Protein AF-A0A7S0RF93-F1 (afdb_monomer)

InterPro domains:
  IPR013083 Zinc finger, RING/FYVE/PHD-type [G3DSA:3.30.40.10] (49-118)

Structure (mmCIF, N/CA/C/O backbone):
data_AF-A0A7S0RF93-F1
#
_entry.id   AF-A0A7S0RF93-F1
#
loop_
_atom_site.group_PDB
_atom_site.id
_atom_site.type_symbol
_atom_site.label_atom_id
_atom_site.label_alt_id
_atom_site.label_comp_id
_atom_site.label_asym_id
_atom_site.label_entity_id
_atom_site.label_seq_id
_atom_site.pdbx_PDB_ins_code
_atom_site.Cartn_x
_atom_site.Cartn_y
_atom_site.Cartn_z
_atom_site.occupancy
_atom_site.B_iso_or_equiv
_atom_site.auth_seq_id
_atom_site.auth_comp_id
_atom_site.auth_asym_id
_atom_site.auth_atom_id
_atom_site.pdbx_PDB_model_num
ATOM 1 N N . MET A 1 1 ? -29.707 -15.924 42.011 1.00 52.94 1 MET A N 1
ATOM 2 C CA . MET A 1 1 ? -28.725 -16.992 42.286 1.0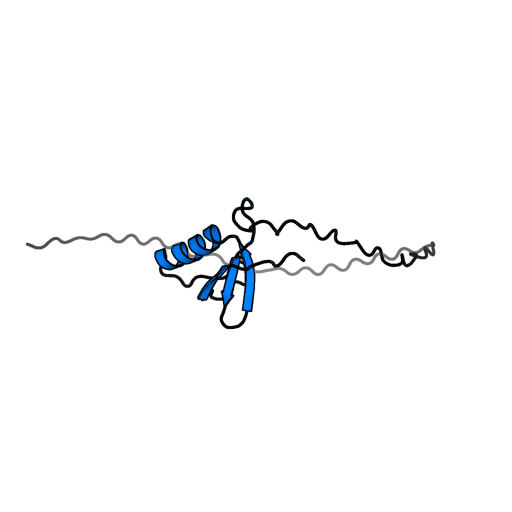0 52.94 1 MET A CA 1
ATOM 3 C C . MET A 1 1 ? -27.381 -16.487 41.799 1.00 52.94 1 MET A C 1
ATOM 5 O O . MET A 1 1 ? -27.282 -16.060 40.658 1.00 52.94 1 MET A O 1
ATOM 9 N N . GL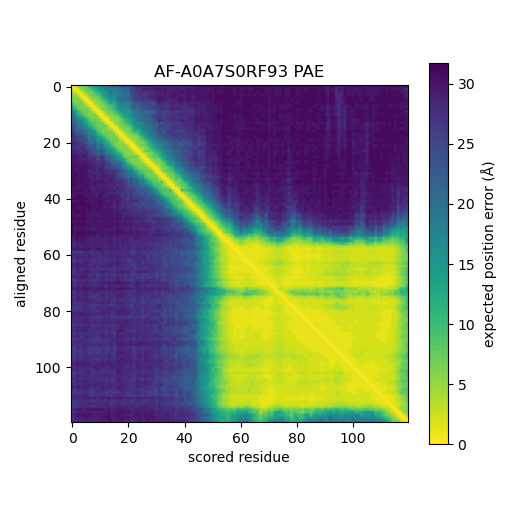N A 1 2 ? -26.438 -16.360 42.728 1.00 52.31 2 GLN A N 1
ATOM 10 C CA . GLN A 1 2 ? -25.124 -15.739 42.557 1.00 52.31 2 GLN A CA 1
ATOM 11 C C . GLN A 1 2 ? -24.129 -16.819 42.114 1.00 52.31 2 GLN A C 1
ATOM 13 O O . GLN A 1 2 ? -24.178 -17.916 42.662 1.00 52.31 2 GLN A O 1
ATOM 18 N N . HIS A 1 3 ? -23.216 -16.515 41.189 1.00 58.78 3 HIS A N 1
ATOM 19 C CA . HIS A 1 3 ? -22.023 -17.336 40.958 1.00 58.78 3 HIS A CA 1
ATOM 20 C C . HIS A 1 3 ? -20.782 -16.492 41.268 1.00 58.78 3 HIS A C 1
ATOM 22 O O . HIS A 1 3 ? -20.570 -15.433 40.681 1.00 58.78 3 HIS A O 1
ATOM 28 N N . GLN A 1 4 ? -20.032 -16.961 42.266 1.00 52.50 4 GLN A N 1
ATOM 29 C CA . GLN A 1 4 ? -18.777 -16.429 42.796 1.00 52.50 4 GLN A CA 1
ATOM 30 C C . GLN A 1 4 ? -17.569 -17.172 42.195 1.00 52.50 4 GLN A C 1
ATOM 32 O O . GLN A 1 4 ? -17.702 -18.326 41.796 1.00 52.50 4 GLN A O 1
ATOM 37 N N . GLY A 1 5 ? -16.392 -16.535 42.285 1.00 44.09 5 GLY A N 1
ATOM 38 C CA . GLY A 1 5 ? -15.055 -17.159 42.284 1.00 44.09 5 GLY A CA 1
ATOM 39 C C . GLY A 1 5 ? -14.406 -17.259 40.898 1.00 44.09 5 GLY A C 1
ATOM 40 O O . GLY A 1 5 ? -14.989 -17.829 39.992 1.00 44.09 5 GLY A O 1
ATOM 41 N N . GLY A 1 6 ? -13.218 -16.727 40.597 1.00 48.78 6 GLY A N 1
ATOM 42 C CA . GLY A 1 6 ? -12.087 -16.306 41.421 1.00 48.78 6 GLY A CA 1
ATOM 43 C C . GLY A 1 6 ? -10.893 -17.225 41.143 1.00 48.78 6 GLY A C 1
ATOM 44 O O . GLY A 1 6 ? -10.950 -18.385 41.522 1.00 48.78 6 GLY A O 1
ATOM 45 N N . ASN A 1 7 ? -9.823 -16.725 40.510 1.00 55.09 7 ASN A N 1
ATOM 46 C CA . ASN A 1 7 ? -8.456 -16.996 40.967 1.00 55.09 7 ASN A CA 1
ATOM 47 C C . ASN A 1 7 ? -7.432 -16.071 40.297 1.00 55.09 7 ASN A C 1
ATOM 49 O O . ASN A 1 7 ? -7.373 -15.950 39.075 1.00 55.09 7 ASN A O 1
ATOM 53 N N . ALA A 1 8 ? -6.619 -15.436 41.134 1.00 54.03 8 ALA A N 1
ATOM 54 C CA . ALA A 1 8 ? -5.432 -14.693 40.756 1.00 54.03 8 ALA A CA 1
ATOM 55 C C . ALA A 1 8 ? -4.233 -15.647 40.698 1.00 54.03 8 ALA A C 1
ATOM 57 O O . ALA A 1 8 ? -4.139 -16.588 41.484 1.00 54.03 8 ALA A O 1
ATOM 58 N N . SER A 1 9 ? -3.264 -15.372 39.830 1.00 59.31 9 SER A N 1
ATOM 59 C CA . SER A 1 9 ? -1.908 -15.897 39.995 1.00 59.31 9 SER A CA 1
ATOM 60 C C . SER A 1 9 ? -0.894 -14.856 39.542 1.00 59.31 9 SER A C 1
ATOM 62 O O . SER A 1 9 ? -0.686 -14.591 38.363 1.00 59.31 9 SER A O 1
ATOM 64 N N . ASN A 1 10 ? -0.324 -14.237 40.569 1.00 60.41 10 ASN A N 1
ATOM 65 C CA . ASN A 1 10 ? 0.884 -13.436 40.600 1.00 60.41 10 ASN A CA 1
ATOM 66 C C . ASN A 1 10 ? 2.101 -14.356 40.401 1.00 60.41 10 ASN A C 1
ATOM 68 O O . ASN A 1 10 ? 2.182 -15.402 41.042 1.00 60.41 10 ASN A O 1
ATOM 72 N N . SER A 1 11 ? 3.064 -13.960 39.575 1.00 55.66 11 SER A N 1
ATOM 73 C CA . SER A 1 11 ? 4.450 -14.431 39.675 1.00 55.66 11 SER A CA 1
ATOM 74 C C . SER A 1 11 ? 5.361 -13.383 39.059 1.00 55.66 11 SER A C 1
ATOM 76 O O . SER A 1 11 ? 5.533 -13.295 37.846 1.00 55.66 11 SER A O 1
ATOM 78 N N . GLY A 1 12 ? 5.895 -12.536 39.934 1.00 44.72 12 GLY A N 1
ATOM 79 C CA . GLY A 1 12 ? 6.967 -11.617 39.610 1.00 44.72 12 GLY A CA 1
ATOM 80 C C . GLY A 1 12 ? 8.293 -12.342 39.416 1.00 44.72 12 GLY A C 1
ATOM 81 O O . GLY A 1 12 ? 8.579 -13.333 40.081 1.00 44.72 12 GLY A O 1
ATOM 82 N N . ILE A 1 13 ? 9.137 -11.778 38.558 1.00 60.75 13 ILE A N 1
ATOM 83 C CA . ILE A 1 13 ? 10.579 -11.997 38.6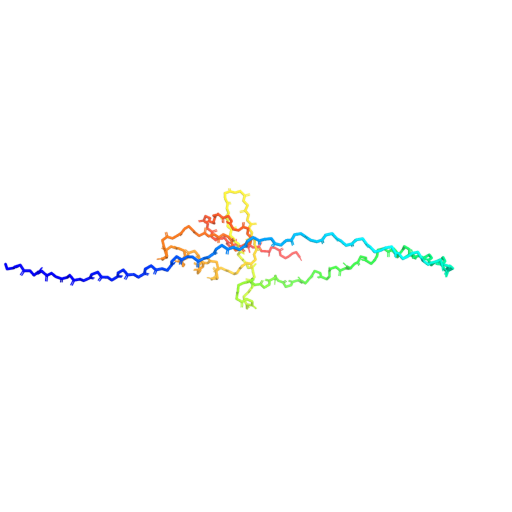10 1.00 60.75 13 ILE A CA 1
ATOM 84 C C . ILE A 1 13 ? 11.228 -10.630 38.408 1.00 60.75 13 ILE A C 1
ATOM 86 O O . ILE A 1 13 ? 11.171 -10.036 37.334 1.00 60.75 13 ILE A O 1
ATOM 90 N N . ARG A 1 14 ? 11.779 -10.095 39.498 1.00 54.78 14 ARG A N 1
ATOM 91 C CA . ARG A 1 14 ? 12.703 -8.960 39.495 1.00 54.78 14 ARG A CA 1
ATOM 92 C C . ARG A 1 14 ? 14.132 -9.495 39.497 1.00 54.78 14 ARG A C 1
ATOM 94 O O . ARG A 1 14 ? 14.389 -10.543 40.085 1.00 54.78 14 ARG A O 1
ATOM 101 N N . SER A 1 15 ? 15.031 -8.635 39.015 1.00 52.50 15 SER A N 1
ATOM 102 C CA . SER A 1 15 ? 16.482 -8.572 39.274 1.00 52.50 15 SER A CA 1
ATOM 103 C C . SER A 1 15 ? 17.365 -9.143 38.160 1.00 52.50 15 SER A C 1
ATOM 105 O O . SER A 1 15 ? 17.430 -10.351 37.979 1.00 52.50 15 SER A O 1
ATOM 107 N N . GLN A 1 16 ? 18.173 -8.296 37.516 1.00 50.06 16 GLN A N 1
ATOM 108 C CA . GLN A 1 16 ? 19.529 -8.021 38.011 1.00 50.06 16 GLN A CA 1
ATOM 109 C C . GLN A 1 16 ? 20.221 -6.889 37.240 1.00 50.06 16 GLN A C 1
ATOM 111 O O . GLN A 1 16 ? 20.052 -6.712 36.038 1.00 50.06 16 GLN A O 1
ATOM 116 N N . ALA A 1 17 ? 20.977 -6.112 38.012 1.00 48.75 17 ALA A N 1
ATOM 117 C CA . ALA A 1 17 ? 21.897 -5.073 37.592 1.00 48.75 17 ALA A CA 1
ATOM 118 C C . ALA A 1 17 ? 23.241 -5.682 37.158 1.00 48.75 17 ALA A C 1
ATOM 120 O O . ALA A 1 17 ? 23.624 -6.745 37.640 1.00 48.75 17 ALA A O 1
ATOM 121 N N . GLY A 1 18 ? 23.987 -4.965 36.320 1.00 39.09 18 GLY A N 1
ATOM 122 C CA . GLY A 1 18 ? 25.381 -5.277 36.005 1.00 39.09 18 GLY A CA 1
ATOM 123 C C . GLY A 1 18 ? 26.002 -4.166 35.168 1.00 39.09 18 GLY A C 1
ATOM 124 O O . GLY A 1 18 ? 25.782 -4.103 33.963 1.00 39.09 18 GLY A O 1
ATOM 125 N N . GLY A 1 19 ? 26.719 -3.250 35.820 1.00 36.94 19 GLY A N 1
ATOM 126 C CA . GLY A 1 19 ? 27.499 -2.201 35.167 1.00 36.94 19 GLY A CA 1
ATOM 127 C C . GLY A 1 19 ? 28.900 -2.669 34.751 1.00 36.94 19 GLY A C 1
ATOM 128 O O . GLY A 1 19 ? 29.455 -3.530 35.419 1.00 36.94 19 GLY A O 1
ATOM 129 N N . ALA A 1 20 ? 29.402 -2.038 33.676 1.00 45.22 20 ALA A N 1
ATOM 130 C CA . ALA A 1 20 ? 30.782 -1.648 33.299 1.00 45.22 20 ALA A CA 1
ATOM 131 C C . ALA A 1 20 ? 31.958 -2.657 33.480 1.00 45.22 20 ALA A C 1
ATOM 133 O O . ALA A 1 20 ? 32.006 -3.389 34.461 1.00 45.22 20 ALA A O 1
ATOM 134 N N . PRO A 1 21 ? 32.975 -2.656 32.585 1.00 54.41 21 PRO A N 1
ATOM 135 C CA . PRO A 1 21 ? 33.914 -1.530 32.525 1.00 54.41 21 PRO A CA 1
ATOM 136 C C . PRO A 1 21 ? 34.366 -1.094 31.119 1.00 54.41 21 PRO A C 1
ATOM 138 O O . PRO A 1 21 ? 34.403 -1.858 30.157 1.00 54.41 21 PRO A O 1
ATOM 141 N N . SER A 1 22 ? 34.782 0.170 31.051 1.00 49.25 22 SER A N 1
ATOM 142 C CA . SER A 1 22 ? 35.628 0.741 30.006 1.00 49.25 22 SER A CA 1
ATOM 143 C C . SER A 1 22 ? 37.024 0.112 30.036 1.00 49.25 22 SER A C 1
ATOM 145 O O . SER A 1 22 ? 37.629 0.031 31.103 1.00 49.25 22 SER A O 1
ATOM 147 N N . THR A 1 23 ? 37.595 -0.208 28.874 1.00 51.75 23 THR A N 1
ATOM 148 C CA . THR A 1 23 ? 39.052 -0.358 28.734 1.00 51.75 23 THR A CA 1
ATOM 149 C C . THR A 1 23 ? 39.542 0.372 27.494 1.00 51.75 23 THR A C 1
ATOM 151 O O . THR A 1 23 ? 39.292 -0.038 26.362 1.00 51.75 23 THR A O 1
ATOM 154 N N . SER A 1 24 ? 40.262 1.460 27.746 1.00 52.38 24 SER A N 1
ATOM 155 C CA . SER A 1 24 ? 41.183 2.101 26.816 1.00 52.38 24 SER A CA 1
ATOM 156 C C . SER A 1 24 ? 42.378 1.179 26.570 1.00 52.38 24 SER A C 1
ATOM 158 O O . SER A 1 24 ? 42.941 0.637 27.518 1.00 52.38 24 SER A O 1
ATOM 160 N N . GLY A 1 25 ? 42.792 1.036 25.313 1.00 39.28 25 GLY A N 1
ATOM 161 C CA . GLY A 1 25 ? 43.991 0.293 24.933 1.00 39.28 25 GLY A CA 1
ATOM 162 C C . GLY A 1 25 ? 44.698 0.972 23.768 1.00 39.28 25 GLY A C 1
ATOM 163 O O . GLY A 1 25 ? 44.388 0.711 22.611 1.00 39.28 25 GLY A O 1
ATOM 164 N N . SER A 1 26 ? 45.632 1.865 24.091 1.00 49.22 26 SER A N 1
ATOM 165 C CA . SER A 1 26 ? 46.601 2.440 23.159 1.00 49.22 26 SER A CA 1
ATOM 166 C C . SER A 1 26 ? 47.627 1.378 22.758 1.00 49.22 26 SER A C 1
ATOM 168 O O . SER A 1 26 ? 48.251 0.772 23.625 1.00 49.22 26 SER A O 1
ATOM 170 N N . GLY A 1 27 ? 47.846 1.189 21.457 1.00 40.72 27 GLY A N 1
ATOM 171 C CA . GLY A 1 27 ? 48.911 0.344 20.918 1.00 40.72 27 GLY A CA 1
ATOM 172 C C . GLY A 1 27 ? 49.562 1.025 19.723 1.00 40.72 27 GLY A C 1
ATOM 173 O O . GLY A 1 27 ? 49.012 1.021 18.626 1.00 40.72 27 GLY A O 1
ATOM 174 N N . GLY A 1 28 ? 50.711 1.659 19.958 1.00 38.69 28 GLY A N 1
ATOM 175 C CA . GLY A 1 28 ? 51.559 2.227 18.919 1.00 38.69 28 GLY A CA 1
ATOM 176 C C . GLY A 1 28 ? 52.317 1.142 18.156 1.00 38.69 28 GLY A C 1
ATOM 177 O O . GLY A 1 28 ? 52.787 0.168 18.736 1.00 38.69 28 GLY A O 1
ATOM 178 N N . GLY A 1 29 ? 52.463 1.348 16.851 1.00 38.97 29 GLY A N 1
ATOM 179 C CA . GLY A 1 29 ? 53.267 0.510 15.971 1.00 38.97 29 GLY A CA 1
ATOM 180 C C . GLY A 1 29 ? 53.652 1.297 14.731 1.00 38.97 29 GLY A C 1
ATOM 181 O O . GLY A 1 29 ? 53.005 1.198 13.694 1.00 38.97 29 GLY A O 1
ATOM 182 N N . ALA A 1 30 ? 54.686 2.126 14.856 1.00 46.41 30 ALA A N 1
ATOM 183 C CA . ALA A 1 30 ? 55.372 2.699 13.712 1.00 46.41 30 ALA A CA 1
ATOM 184 C C . ALA A 1 30 ? 56.201 1.601 13.035 1.00 46.41 30 ALA A C 1
ATOM 186 O O . ALA A 1 30 ? 57.037 0.960 13.670 1.00 46.41 30 ALA A O 1
ATOM 187 N N . SER A 1 31 ? 56.006 1.404 11.736 1.00 49.34 31 SER A N 1
ATOM 188 C CA . SER A 1 31 ? 57.021 0.821 10.863 1.00 49.34 31 SER A CA 1
ATOM 189 C C . SER A 1 31 ? 56.895 1.443 9.483 1.00 49.34 31 SER A C 1
ATOM 191 O O . SER A 1 31 ? 55.835 1.494 8.865 1.00 49.34 31 SER A O 1
ATOM 193 N N . THR A 1 32 ? 58.015 2.015 9.080 1.00 47.34 32 THR A N 1
ATOM 194 C CA . THR A 1 32 ? 58.273 2.718 7.839 1.00 47.34 32 THR A CA 1
ATOM 195 C C . THR A 1 32 ? 58.382 1.739 6.673 1.00 47.34 32 THR A C 1
ATOM 197 O O . THR A 1 32 ? 58.877 0.627 6.835 1.00 47.34 32 THR A O 1
ATOM 200 N N . SER A 1 33 ? 58.054 2.229 5.474 1.00 48.91 33 SER A N 1
ATOM 201 C CA . SER A 1 33 ? 58.917 2.193 4.277 1.00 48.91 33 SER A CA 1
ATOM 202 C C . SER A 1 33 ? 58.211 1.759 2.989 1.00 48.91 33 SER A C 1
ATOM 204 O O . SER A 1 33 ? 57.805 0.617 2.833 1.00 48.91 33 SER A O 1
ATOM 206 N N . ARG A 1 34 ? 58.296 2.680 2.017 1.00 48.75 34 ARG A N 1
ATOM 207 C CA . ARG A 1 34 ? 58.467 2.469 0.567 1.00 48.75 34 ARG A CA 1
ATOM 208 C C . ARG A 1 34 ? 57.243 2.050 -0.256 1.00 48.75 34 ARG A C 1
ATOM 210 O O . ARG A 1 34 ? 56.954 0.882 -0.444 1.00 48.75 34 ARG A O 1
ATOM 217 N N . GLY A 1 35 ? 56.707 3.065 -0.935 1.00 44.34 35 GLY A N 1
ATOM 218 C CA . GLY A 1 35 ? 56.718 3.087 -2.397 1.00 44.34 35 GLY A CA 1
ATOM 219 C C . GLY A 1 35 ? 55.614 2.302 -3.094 1.00 44.34 35 GLY A C 1
ATOM 220 O O . GLY A 1 35 ? 55.710 1.100 -3.280 1.00 44.34 35 GLY A O 1
ATOM 221 N N . THR A 1 36 ? 54.629 3.029 -3.612 1.00 49.19 36 THR A N 1
ATOM 222 C CA . THR A 1 36 ? 54.299 3.037 -5.047 1.00 49.19 36 THR A CA 1
ATOM 223 C C . THR A 1 36 ? 53.225 4.091 -5.285 1.00 49.19 36 THR A C 1
ATOM 225 O O . THR A 1 36 ? 52.108 4.030 -4.777 1.00 49.19 3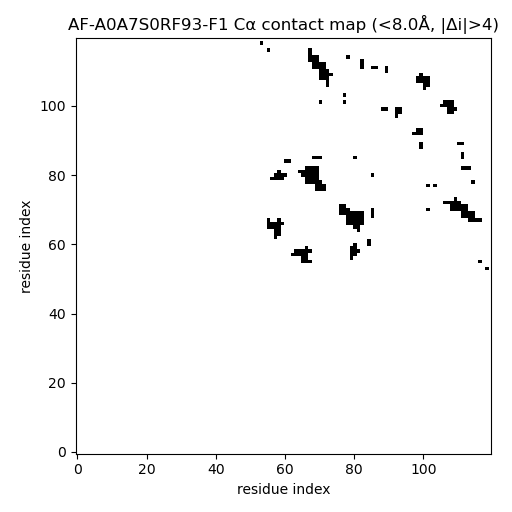6 THR A O 1
ATOM 228 N N . THR A 1 37 ? 53.593 5.100 -6.065 1.00 54.72 37 THR A N 1
ATOM 229 C CA . THR A 1 37 ? 52.673 6.024 -6.715 1.00 54.72 37 THR A CA 1
ATOM 230 C C . THR A 1 37 ? 51.801 5.211 -7.668 1.00 54.72 37 THR A C 1
ATOM 232 O O . THR A 1 37 ? 52.183 4.977 -8.808 1.00 54.72 37 THR A O 1
ATOM 235 N N . SER A 1 38 ? 50.646 4.740 -7.204 1.00 45.12 38 SER A N 1
ATOM 236 C CA . SER A 1 38 ? 49.612 4.214 -8.092 1.00 45.12 38 SER A CA 1
ATOM 237 C C . SER A 1 38 ? 48.596 5.320 -8.317 1.00 45.12 38 SER A C 1
ATOM 239 O O . SER A 1 38 ? 47.651 5.497 -7.549 1.00 45.12 38 SER A O 1
ATOM 241 N N . THR A 1 39 ? 48.820 6.082 -9.383 1.00 51.66 39 THR A N 1
ATOM 242 C CA . THR A 1 39 ? 47.818 6.896 -10.067 1.00 51.66 39 THR A CA 1
ATOM 243 C C . THR A 1 39 ? 46.548 6.068 -10.234 1.00 51.66 39 THR A C 1
ATOM 245 O O . THR A 1 39 ? 46.421 5.259 -11.152 1.00 51.66 39 THR A O 1
ATOM 248 N N . ARG A 1 40 ? 45.582 6.243 -9.325 1.00 45.78 40 ARG A N 1
ATOM 249 C CA . ARG A 1 40 ? 44.241 5.697 -9.508 1.00 45.78 40 ARG A CA 1
ATOM 250 C C . ARG A 1 40 ? 43.615 6.526 -10.615 1.00 45.78 40 ARG A C 1
ATOM 252 O O . ARG A 1 40 ? 43.096 7.615 -10.376 1.00 45.78 40 ARG A O 1
ATOM 259 N N . ALA A 1 41 ? 43.793 6.037 -11.840 1.00 50.09 41 ALA A N 1
ATOM 260 C CA . ALA A 1 41 ? 43.166 6.549 -13.036 1.00 50.09 41 ALA A CA 1
ATOM 261 C C . ALA A 1 41 ? 41.710 6.875 -12.703 1.00 50.09 41 ALA A C 1
ATOM 263 O O . ALA A 1 41 ? 40.925 6.020 -12.289 1.00 50.09 41 ALA A O 1
ATOM 264 N N . ARG A 1 42 ? 41.392 8.161 -12.819 1.00 50.75 42 ARG A N 1
ATOM 265 C CA . ARG A 1 42 ? 40.050 8.707 -12.730 1.00 50.75 42 ARG A CA 1
ATOM 266 C C . ARG A 1 42 ? 39.307 8.142 -13.937 1.00 50.75 42 ARG A C 1
ATOM 268 O O . ARG A 1 42 ? 39.371 8.720 -15.015 1.00 50.75 42 ARG A O 1
ATOM 275 N N . ALA A 1 43 ? 38.711 6.961 -13.781 1.00 53.69 43 ALA A N 1
ATOM 276 C CA . ALA A 1 43 ? 37.909 6.350 -14.827 1.00 53.69 43 ALA A CA 1
ATOM 277 C C . ALA A 1 43 ? 36.783 7.337 -15.184 1.00 53.69 43 ALA A C 1
ATOM 279 O O . ALA A 1 43 ? 36.003 7.710 -14.299 1.00 53.69 43 ALA A O 1
ATOM 280 N N . PRO A 1 44 ? 36.715 7.831 -16.432 1.00 46.59 44 PRO A N 1
ATOM 281 C CA . PRO A 1 44 ? 35.606 8.658 -16.858 1.00 46.59 44 PRO A CA 1
ATOM 282 C C . PRO A 1 44 ? 34.350 7.788 -16.871 1.00 46.59 44 PRO A C 1
ATOM 284 O O . PRO A 1 44 ? 34.346 6.696 -17.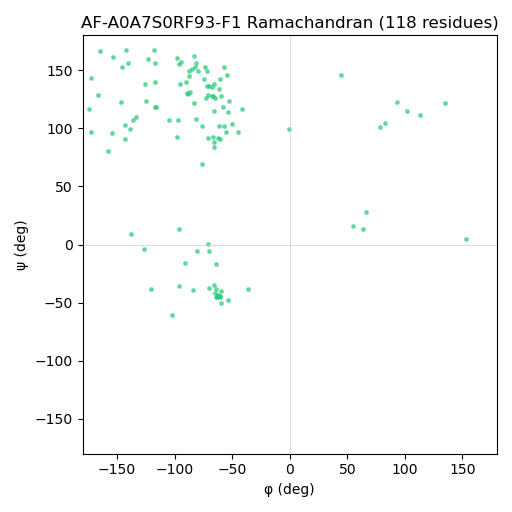428 1.00 46.59 44 PRO A O 1
ATOM 287 N N . GLY A 1 45 ? 33.320 8.293 -16.194 1.00 49.00 45 GLY A N 1
ATOM 288 C CA . GLY A 1 45 ? 31.954 7.788 -16.117 1.00 49.00 45 GLY A CA 1
ATOM 289 C C . GLY A 1 45 ? 31.642 6.529 -16.920 1.00 49.00 45 GLY A C 1
ATOM 290 O O . GLY A 1 45 ? 31.236 6.616 -18.077 1.00 49.00 45 GLY A O 1
ATOM 291 N N . ALA A 1 46 ? 31.638 5.384 -16.239 1.00 48.97 46 ALA A N 1
ATOM 292 C CA . ALA A 1 46 ? 30.673 4.350 -16.566 1.00 48.97 46 ALA A CA 1
ATOM 293 C C . ALA A 1 46 ? 29.291 4.926 -16.224 1.00 48.97 46 ALA A C 1
ATOM 295 O O . ALA A 1 46 ? 28.766 4.759 -15.124 1.00 48.97 46 ALA A O 1
ATOM 296 N N . ARG A 1 47 ? 28.719 5.694 -17.159 1.00 55.12 47 ARG A N 1
ATOM 297 C CA . ARG A 1 47 ? 27.276 5.881 -17.223 1.00 55.12 47 ARG A CA 1
ATOM 298 C C . ARG A 1 47 ? 26.727 4.481 -17.443 1.00 55.12 47 ARG A C 1
ATOM 300 O O . ARG A 1 47 ? 26.641 4.037 -18.582 1.00 55.12 47 ARG A O 1
ATOM 307 N N . SER A 1 48 ? 26.429 3.771 -16.356 1.00 55.59 48 SER A N 1
ATOM 308 C CA . SER A 1 48 ? 25.594 2.582 -16.401 1.00 55.59 48 SER A CA 1
ATOM 309 C C . SER A 1 48 ? 24.304 3.030 -17.065 1.00 55.59 48 SER A C 1
ATOM 311 O O . SER A 1 48 ? 23.469 3.686 -16.438 1.00 55.59 48 SER A O 1
ATOM 313 N N . GLY A 1 49 ? 24.209 2.785 -18.372 1.00 50.44 49 GLY A N 1
ATOM 314 C CA . GLY A 1 49 ? 22.987 2.953 -19.123 1.00 50.44 49 GLY A CA 1
ATOM 315 C C . GLY A 1 49 ? 21.981 2.076 -18.415 1.00 50.44 49 GLY A C 1
ATOM 316 O O . GLY A 1 49 ? 22.046 0.854 -18.517 1.00 50.44 49 GLY A O 1
ATOM 317 N N . ARG A 1 50 ? 21.112 2.692 -17.608 1.00 57.31 50 ARG A N 1
ATOM 318 C CA . ARG A 1 50 ? 19.941 2.002 -17.095 1.00 57.31 50 ARG A CA 1
ATOM 319 C C . ARG A 1 50 ? 19.174 1.642 -18.348 1.00 57.31 50 ARG A C 1
ATOM 321 O O . ARG A 1 50 ? 18.565 2.518 -18.959 1.00 57.31 50 ARG A O 1
ATOM 328 N N . VAL A 1 51 ? 19.281 0.381 -18.758 1.00 58.88 51 VAL A N 1
ATOM 329 C CA . VAL A 1 51 ? 18.291 -0.246 -19.617 1.00 58.88 51 VAL A CA 1
ATOM 330 C C . VAL A 1 51 ? 16.981 0.069 -18.914 1.00 58.88 51 VAL A C 1
ATOM 332 O O . VAL A 1 51 ? 16.730 -0.423 -17.813 1.00 58.88 51 VAL A O 1
ATOM 335 N N . ARG A 1 52 ? 16.229 1.033 -19.450 1.00 55.78 52 ARG A N 1
ATOM 336 C CA . ARG A 1 52 ? 14.877 1.297 -18.983 1.00 55.78 52 ARG A CA 1
ATOM 337 C C . ARG A 1 52 ? 14.123 0.047 -19.390 1.00 55.78 52 ARG A C 1
ATOM 339 O O . ARG A 1 52 ? 13.743 -0.086 -20.547 1.00 55.78 52 ARG A O 1
ATOM 346 N N . SER A 1 53 ? 14.048 -0.926 -18.486 1.00 57.91 53 SER A N 1
ATOM 347 C CA . SER A 1 53 ? 13.198 -2.087 -18.679 1.00 57.91 53 SER A CA 1
ATOM 348 C C . SER A 1 53 ? 11.814 -1.535 -18.977 1.00 57.91 53 SER A C 1
ATOM 350 O O . SER A 1 53 ? 11.223 -0.876 -18.129 1.00 57.91 53 SER A O 1
ATOM 352 N N . ASN A 1 54 ? 11.330 -1.755 -20.200 1.00 63.91 54 ASN A N 1
ATOM 353 C CA . ASN A 1 54 ? 10.032 -1.243 -20.645 1.00 63.91 54 ASN A CA 1
ATOM 354 C C . ASN A 1 54 ? 8.860 -1.977 -19.969 1.00 63.91 54 ASN A C 1
ATOM 356 O O . ASN A 1 54 ? 7.693 -1.723 -20.246 1.00 63.91 54 ASN A O 1
ATOM 360 N N . ARG A 1 55 ? 9.183 -2.938 -19.096 1.00 69.00 55 ARG A N 1
ATOM 361 C CA . ARG A 1 55 ? 8.234 -3.662 -18.271 1.00 69.00 55 ARG A CA 1
ATOM 362 C C . ARG A 1 55 ? 8.009 -2.864 -16.982 1.00 69.00 55 ARG A C 1
ATOM 364 O O . ARG A 1 55 ? 9.000 -2.480 -16.354 1.00 69.00 55 ARG A O 1
ATOM 371 N N . PRO A 1 56 ? 6.749 -2.628 -16.577 1.00 71.12 56 PRO A N 1
ATOM 372 C CA . PRO A 1 56 ? 6.465 -2.000 -15.296 1.00 71.12 56 PRO A CA 1
ATOM 373 C C . PRO A 1 56 ? 7.154 -2.773 -14.159 1.00 71.12 56 PRO A C 1
ATOM 375 O O . PRO A 1 56 ? 7.284 -3.999 -14.255 1.00 71.12 56 PRO A O 1
ATOM 378 N N . PRO A 1 57 ? 7.619 -2.074 -13.108 1.00 86.88 57 PRO A N 1
ATOM 379 C CA . PRO A 1 57 ? 8.233 -2.722 -11.955 1.00 86.88 57 PRO A CA 1
ATOM 380 C C . PRO A 1 57 ? 7.269 -3.736 -11.324 1.00 86.88 57 PRO A C 1
ATOM 382 O O . PRO A 1 57 ? 6.053 -3.593 -11.431 1.00 86.88 57 PRO A O 1
ATOM 385 N N . GLU A 1 58 ? 7.804 -4.767 -10.677 1.00 93.88 58 GLU A N 1
ATOM 386 C CA . GLU A 1 58 ? 7.005 -5.772 -9.966 1.00 93.88 58 GLU A CA 1
ATOM 387 C C . GLU A 1 58 ? 6.571 -5.245 -8.592 1.00 93.88 58 GLU A C 1
ATOM 389 O O . GLU A 1 58 ? 7.263 -4.437 -7.968 1.00 93.88 58 GLU A O 1
ATOM 394 N N . CYS A 1 59 ? 5.404 -5.688 -8.120 1.00 95.31 59 CYS A N 1
ATOM 395 C CA . CYS A 1 59 ? 4.873 -5.336 -6.809 1.00 95.31 59 CYS A CA 1
ATOM 396 C C . CYS A 1 59 ? 5.835 -5.773 -5.702 1.00 95.31 59 CYS A C 1
ATOM 398 O O . CYS A 1 59 ? 6.155 -6.950 -5.586 1.00 95.31 59 CYS A O 1
ATOM 400 N N . SER A 1 60 ? 6.203 -4.853 -4.813 1.00 95.06 60 SER A N 1
ATOM 401 C CA . SER A 1 60 ? 7.139 -5.103 -3.713 1.00 95.06 60 SER A CA 1
ATOM 402 C C . SER A 1 60 ? 6.600 -6.009 -2.598 1.00 95.06 60 SER A C 1
ATOM 404 O O . SER A 1 60 ? 7.338 -6.308 -1.665 1.00 95.06 60 SER A O 1
ATOM 406 N N . ILE A 1 61 ? 5.319 -6.394 -2.650 1.00 95.25 61 ILE A N 1
ATOM 407 C CA . ILE A 1 61 ? 4.669 -7.260 -1.656 1.00 95.25 61 ILE A CA 1
ATOM 408 C C . ILE A 1 61 ? 4.555 -8.686 -2.198 1.00 95.25 61 ILE A C 1
ATOM 410 O O . ILE A 1 61 ? 5.112 -9.604 -1.605 1.00 95.25 61 ILE A O 1
ATOM 414 N N . CYS A 1 62 ? 3.849 -8.888 -3.317 1.00 96.56 62 CYS A N 1
ATOM 415 C CA . CYS A 1 62 ? 3.634 -10.231 -3.865 1.00 96.56 62 CYS A CA 1
ATOM 416 C C . CYS A 1 62 ? 4.696 -10.681 -4.869 1.00 96.56 62 CYS A C 1
ATOM 418 O O . CYS A 1 62 ? 4.747 -11.867 -5.176 1.00 96.56 62 CYS A O 1
ATOM 420 N N . LEU A 1 63 ? 5.503 -9.759 -5.411 1.00 95.75 63 LEU A N 1
ATOM 421 C CA . LEU A 1 63 ? 6.534 -10.026 -6.427 1.00 95.75 63 LEU A CA 1
ATOM 422 C C . LEU A 1 63 ? 6.013 -10.741 -7.692 1.00 95.75 63 LEU A C 1
ATOM 424 O O . LEU A 1 63 ? 6.795 -11.291 -8.459 1.00 95.75 63 LEU A O 1
ATOM 428 N N . ALA A 1 64 ? 4.695 -10.750 -7.910 1.00 94.19 64 ALA A N 1
ATOM 429 C CA . ALA A 1 64 ? 4.044 -11.500 -8.987 1.00 94.19 64 ALA A CA 1
ATOM 430 C C . ALA A 1 64 ? 3.261 -10.595 -9.948 1.00 94.19 64 ALA A C 1
ATOM 432 O O . ALA A 1 64 ? 3.254 -10.813 -11.158 1.00 94.19 64 ALA A O 1
ATOM 433 N N . ALA A 1 65 ? 2.601 -9.569 -9.409 1.00 93.81 65 ALA A N 1
ATOM 434 C CA . ALA A 1 65 ? 1.809 -8.614 -10.171 1.00 93.81 65 ALA A CA 1
ATOM 435 C C . ALA A 1 65 ? 2.625 -7.349 -10.500 1.00 93.81 65 ALA A C 1
ATOM 437 O O . ALA A 1 65 ? 3.558 -7.014 -9.763 1.00 93.81 65 ALA A O 1
ATOM 438 N N . PRO A 1 66 ? 2.281 -6.609 -11.568 1.00 93.06 66 PRO A N 1
ATOM 439 C CA . PRO A 1 66 ? 2.867 -5.295 -11.815 1.00 93.06 66 PRO A CA 1
ATOM 440 C C . PRO A 1 66 ? 2.557 -4.334 -10.658 1.00 93.06 66 PRO A C 1
ATOM 442 O O . PRO A 1 66 ? 1.462 -4.343 -10.099 1.00 93.06 66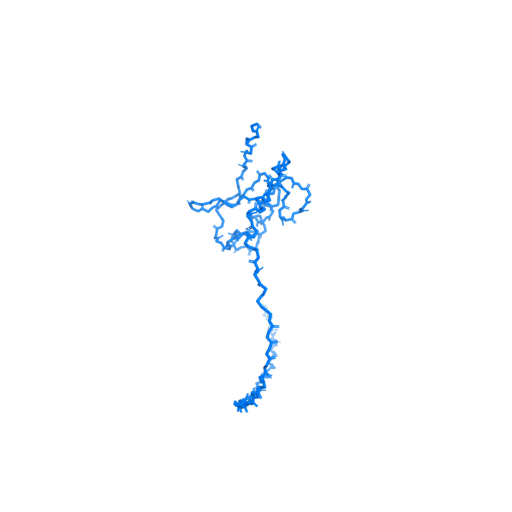 PRO A O 1
ATOM 445 N N . ALA A 1 67 ? 3.524 -3.488 -10.308 1.00 93.94 67 ALA A N 1
ATOM 446 C CA . ALA A 1 67 ? 3.380 -2.411 -9.337 1.00 93.94 67 ALA A CA 1
ATOM 447 C C . ALA A 1 67 ? 2.602 -1.232 -9.946 1.00 93.94 67 ALA A C 1
ATOM 449 O O . ALA A 1 67 ? 3.160 -0.175 -10.239 1.00 93.94 67 ALA A O 1
ATOM 450 N N . ASP A 1 68 ? 1.311 -1.444 -10.176 1.00 93.81 68 ASP A N 1
ATOM 451 C CA . ASP A 1 68 ? 0.396 -0.502 -10.819 1.00 93.81 68 ASP A CA 1
ATOM 452 C C . ASP A 1 68 ? -0.420 0.344 -9.827 1.00 93.81 68 ASP A C 1
ATOM 454 O O . ASP A 1 68 ? -1.401 0.988 -10.201 1.00 93.81 68 ASP A O 1
ATOM 458 N N . ALA A 1 69 ? -0.026 0.345 -8.557 1.00 95.38 69 ALA A N 1
ATOM 459 C CA . ALA A 1 69 ? -0.668 1.075 -7.482 1.00 95.38 69 ALA A CA 1
ATOM 460 C C . ALA A 1 69 ? 0.349 1.661 -6.489 1.00 95.38 69 ALA A C 1
ATOM 462 O O . ALA A 1 69 ? 1.549 1.349 -6.469 1.00 95.38 69 ALA A O 1
ATOM 463 N N . GLY A 1 70 ? -0.153 2.547 -5.634 1.00 95.56 70 GLY A N 1
ATOM 464 C CA . GLY A 1 70 ? 0.629 3.155 -4.570 1.00 95.56 70 GLY A CA 1
ATOM 465 C C . GLY A 1 70 ? -0.209 3.607 -3.387 1.00 95.56 70 GLY A C 1
ATOM 466 O O . GLY A 1 70 ? -1.422 3.797 -3.492 1.00 95.56 70 GLY A O 1
ATOM 467 N N . PHE A 1 71 ? 0.467 3.809 -2.260 1.00 97.31 71 PHE A N 1
ATOM 468 C CA . PHE A 1 71 ? -0.128 4.382 -1.058 1.00 97.31 71 PHE A CA 1
ATOM 469 C C . PHE A 1 71 ? -0.131 5.905 -1.166 1.00 97.31 71 PHE A C 1
ATOM 471 O O . PHE A 1 71 ? 0.926 6.528 -1.329 1.00 97.31 71 PHE A O 1
ATOM 478 N N . MET A 1 72 ? -1.323 6.492 -1.085 1.00 96.19 72 MET A N 1
ATOM 479 C CA . MET A 1 72 ? -1.518 7.933 -1.007 1.00 96.19 72 MET A CA 1
ATOM 480 C C . MET A 1 72 ? -1.505 8.371 0.457 1.00 96.19 72 MET A C 1
ATOM 482 O O . MET A 1 72 ? -2.227 7.828 1.292 1.00 96.19 72 MET A O 1
ATOM 486 N N . HIS A 1 73 ? -0.713 9.395 0.732 1.00 92.38 73 HIS A N 1
ATOM 487 C CA . HIS A 1 73 ? -0.704 10.171 1.970 1.00 92.38 73 HIS A CA 1
ATOM 488 C C . HIS A 1 73 ? -1.077 11.614 1.605 1.00 92.38 73 HIS A C 1
ATOM 490 O O . HIS A 1 73 ? -0.992 11.981 0.432 1.00 92.38 73 HIS A O 1
ATOM 496 N N . ALA A 1 74 ? -1.390 12.454 2.595 1.00 86.12 74 ALA A N 1
ATOM 497 C CA . ALA A 1 74 ? -1.895 13.823 2.423 1.00 86.12 74 ALA A CA 1
ATOM 498 C C . ALA A 1 74 ? -1.317 14.642 1.247 1.00 86.12 74 ALA A C 1
ATOM 500 O O . ALA A 1 74 ? -2.032 15.428 0.630 1.00 86.12 74 ALA A O 1
ATOM 501 N N . ARG A 1 75 ? -0.014 14.514 0.946 1.00 88.62 75 ARG A N 1
ATOM 502 C CA . ARG A 1 75 ? 0.659 15.258 -0.140 1.00 88.62 75 ARG A CA 1
ATOM 503 C C . ARG A 1 75 ? 1.636 14.434 -0.979 1.00 88.62 75 ARG A C 1
ATOM 505 O O . ARG A 1 75 ? 2.396 15.004 -1.759 1.00 88.62 75 ARG A O 1
ATOM 512 N N . SER A 1 76 ? 1.674 13.118 -0.811 1.00 92.44 76 SER A N 1
ATOM 513 C CA . SER A 1 76 ? 2.665 12.282 -1.490 1.00 92.44 76 SER A CA 1
ATOM 514 C C . SER A 1 76 ? 2.102 10.920 -1.846 1.00 92.44 76 SER A C 1
ATOM 516 O O . SER A 1 76 ? 1.219 10.395 -1.174 1.00 92.44 76 SER A O 1
ATOM 518 N N . LEU A 1 77 ? 2.663 10.328 -2.893 1.00 94.31 77 LEU A N 1
ATOM 519 C CA . LEU A 1 77 ? 2.309 9.005 -3.379 1.00 94.31 77 LEU A CA 1
ATOM 520 C C . LEU A 1 77 ? 3.575 8.151 -3.428 1.00 94.31 77 LEU A C 1
ATOM 522 O O . LEU A 1 77 ? 4.534 8.520 -4.104 1.00 94.31 77 LEU A O 1
ATOM 526 N N . HIS A 1 78 ? 3.566 7.006 -2.746 1.00 94.56 78 HIS A N 1
ATOM 527 C CA . HIS A 1 78 ? 4.612 5.992 -2.891 1.00 94.56 78 HIS A CA 1
ATOM 528 C C . HIS A 1 78 ? 4.085 4.826 -3.717 1.00 94.56 78 HIS A C 1
ATOM 530 O O . HIS A 1 78 ? 3.240 4.055 -3.263 1.00 94.56 78 HIS A O 1
ATOM 536 N N . GLN A 1 79 ? 4.578 4.743 -4.950 1.00 94.12 79 GLN A N 1
ATOM 537 C CA . GLN A 1 79 ? 4.246 3.700 -5.916 1.00 94.12 79 GLN A CA 1
A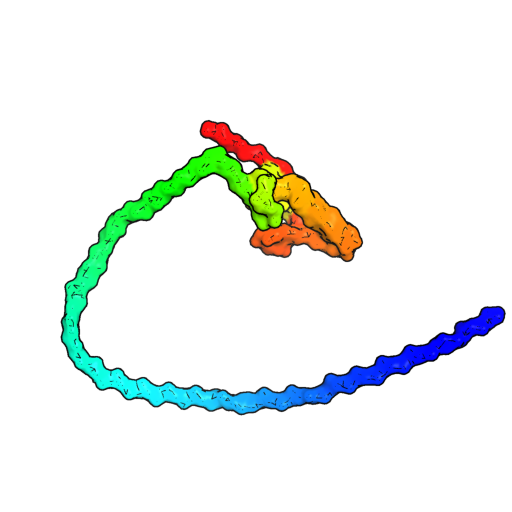TOM 538 C C . GLN A 1 79 ? 5.173 2.505 -5.721 1.00 94.12 79 GLN A C 1
ATOM 540 O O . GLN A 1 79 ? 6.352 2.683 -5.413 1.00 94.12 79 GLN A O 1
ATOM 545 N N . GLY A 1 80 ? 4.651 1.301 -5.925 1.00 93.62 80 GLY A N 1
ATOM 546 C CA . GLY A 1 80 ? 5.451 0.084 -5.780 1.00 93.62 80 GLY A CA 1
ATOM 547 C C . GLY A 1 80 ? 4.656 -1.164 -5.416 1.00 93.62 80 GLY A C 1
ATOM 548 O O . GLY A 1 80 ? 5.251 -2.209 -5.183 1.00 93.62 80 GLY A O 1
ATOM 549 N N . VAL A 1 81 ? 3.327 -1.086 -5.359 1.00 95.94 81 VAL A N 1
ATOM 550 C CA . VAL A 1 81 ? 2.461 -2.224 -5.030 1.00 95.94 81 VAL A CA 1
ATOM 551 C C . VAL A 1 81 ? 1.451 -2.463 -6.143 1.00 95.94 81 VAL A C 1
ATOM 553 O O . VAL A 1 81 ? 1.214 -1.569 -6.944 1.00 95.94 81 VAL A O 1
ATOM 556 N N . CYS A 1 82 ? 0.875 -3.660 -6.226 1.00 96.25 82 CYS A N 1
ATOM 557 C CA . CYS A 1 82 ? -0.324 -3.873 -7.031 1.00 96.25 82 CYS A CA 1
ATOM 558 C C . CYS A 1 82 ? -1.572 -3.473 -6.232 1.00 96.25 82 CYS A C 1
ATOM 560 O O . CYS A 1 82 ? -1.524 -3.388 -4.998 1.00 96.25 82 CYS A O 1
ATOM 562 N N . MET A 1 83 ? -2.692 -3.260 -6.928 1.00 96.44 83 MET A N 1
ATOM 563 C CA . MET A 1 83 ? -3.974 -2.917 -6.292 1.00 96.44 83 MET A CA 1
ATOM 564 C C . MET A 1 83 ? -4.386 -3.921 -5.207 1.00 96.44 83 MET A C 1
ATOM 566 O O . MET A 1 83 ? -4.674 -3.518 -4.086 1.00 96.44 83 MET A O 1
ATOM 570 N N . GLU A 1 84 ? -4.326 -5.221 -5.501 1.00 97.62 84 GLU A N 1
ATOM 571 C CA . GLU A 1 84 ? -4.762 -6.275 -4.573 1.00 97.62 84 GLU A CA 1
ATOM 572 C C . GLU A 1 84 ? -3.962 -6.269 -3.264 1.00 97.62 84 GLU A C 1
ATOM 574 O O . GLU A 1 84 ? -4.533 -6.341 -2.177 1.00 97.62 84 GLU A O 1
ATOM 579 N N . CYS A 1 85 ? -2.634 -6.140 -3.347 1.00 97.50 85 CYS A N 1
ATOM 580 C CA . CYS A 1 85 ? -1.794 -6.083 -2.154 1.00 97.50 85 CYS A CA 1
ATOM 581 C C . CYS A 1 85 ? -1.980 -4.780 -1.378 1.00 97.50 85 CYS A C 1
ATOM 583 O O . CYS A 1 85 ? -1.955 -4.802 -0.149 1.00 97.50 85 CYS A O 1
ATOM 585 N N . GLY A 1 86 ? -2.168 -3.652 -2.068 1.00 96.62 86 GLY A N 1
ATOM 586 C CA . GLY A 1 86 ? -2.494 -2.391 -1.411 1.00 96.62 86 GLY A CA 1
ATOM 587 C C . GLY A 1 86 ? -3.804 -2.495 -0.627 1.00 96.62 86 GLY A C 1
ATOM 588 O O . GLY A 1 86 ? -3.837 -2.168 0.560 1.00 96.62 86 GLY A O 1
ATOM 589 N N . ASP A 1 87 ? -4.865 -2.989 -1.264 1.00 97.50 87 ASP A N 1
ATOM 590 C CA . ASP A 1 87 ? -6.184 -3.129 -0.643 1.00 97.50 87 ASP A CA 1
ATOM 591 C C . ASP A 1 87 ? -6.155 -4.118 0.526 1.00 97.50 87 ASP A C 1
ATOM 593 O O . ASP A 1 87 ? -6.744 -3.850 1.572 1.00 97.50 87 ASP A O 1
ATOM 597 N N . ALA A 1 88 ? -5.396 -5.213 0.407 1.00 97.50 88 ALA A N 1
ATOM 598 C CA . ALA A 1 88 ? -5.191 -6.158 1.502 1.00 97.50 88 ALA A CA 1
ATOM 599 C C . ALA A 1 88 ? -4.539 -5.498 2.730 1.00 97.50 88 ALA A C 1
ATOM 601 O O . ALA A 1 88 ? -4.953 -5.765 3.858 1.00 97.50 88 ALA A O 1
ATOM 602 N N . VAL A 1 89 ? -3.564 -4.602 2.532 1.00 96.19 89 VAL A N 1
ATOM 603 C CA . VAL A 1 89 ? -2.949 -3.836 3.631 1.00 96.19 89 VAL A CA 1
ATOM 604 C C . VAL A 1 89 ? -3.976 -2.922 4.303 1.00 96.19 89 VAL A C 1
ATOM 606 O O . VAL A 1 89 ? -4.063 -2.899 5.533 1.00 96.19 89 VAL A O 1
ATOM 609 N N . MET A 1 90 ? -4.786 -2.205 3.518 1.00 96.81 90 MET A N 1
ATOM 610 C CA . MET A 1 90 ? -5.834 -1.326 4.052 1.00 96.81 90 MET A CA 1
ATOM 611 C C . MET A 1 90 ? -6.897 -2.121 4.822 1.00 96.81 90 MET A C 1
ATOM 613 O O . MET A 1 90 ? -7.269 -1.745 5.934 1.00 96.81 90 MET A O 1
ATOM 617 N N . ALA A 1 91 ? -7.349 -3.245 4.262 1.00 97.38 91 ALA A N 1
ATOM 618 C CA . ALA A 1 91 ? -8.344 -4.119 4.870 1.00 97.38 91 ALA A CA 1
ATOM 619 C C . ALA A 1 91 ? -7.830 -4.769 6.161 1.00 97.38 91 ALA A C 1
ATOM 621 O O . ALA A 1 91 ? -8.554 -4.815 7.154 1.00 97.38 91 ALA A O 1
ATOM 622 N N . HIS A 1 92 ? -6.572 -5.222 6.182 1.00 97.31 92 HIS A N 1
ATOM 623 C CA . HIS A 1 92 ? -5.952 -5.783 7.381 1.00 97.31 92 HIS A CA 1
ATOM 624 C C . HIS A 1 92 ? -5.861 -4.745 8.508 1.00 97.31 92 HIS A C 1
ATOM 626 O O . HIS A 1 92 ? -6.195 -5.048 9.652 1.00 97.31 92 HIS A O 1
ATOM 632 N N . ALA A 1 93 ? -5.457 -3.509 8.197 1.00 96.69 93 ALA A N 1
ATOM 633 C CA . ALA A 1 93 ? -5.408 -2.430 9.181 1.00 96.69 93 ALA A CA 1
ATOM 634 C C . ALA A 1 93 ? -6.802 -2.104 9.744 1.00 96.69 93 ALA A C 1
ATOM 636 O O . ALA A 1 93 ? -6.969 -2.011 10.961 1.00 96.69 93 ALA A O 1
ATOM 637 N N . ALA A 1 94 ? -7.813 -2.028 8.873 1.00 96.56 94 ALA A N 1
ATOM 638 C CA . ALA A 1 94 ? -9.199 -1.818 9.278 1.00 96.56 94 ALA A CA 1
ATOM 639 C C . ALA A 1 94 ? -9.718 -2.949 10.185 1.00 96.56 94 ALA A C 1
ATOM 641 O O . ALA A 1 94 ? -10.312 -2.673 11.225 1.00 96.56 94 ALA A O 1
ATOM 642 N N . ALA A 1 95 ? -9.445 -4.211 9.839 1.00 97.56 95 ALA A N 1
ATOM 643 C CA . ALA A 1 95 ? -9.841 -5.373 10.637 1.00 97.56 95 ALA A CA 1
ATOM 644 C C . ALA A 1 95 ? -9.140 -5.426 12.005 1.00 97.56 95 ALA A C 1
ATOM 646 O O . ALA A 1 95 ? -9.743 -5.835 12.994 1.00 97.56 95 ALA A O 1
ATOM 647 N N . ALA A 1 96 ? -7.883 -4.984 12.074 1.00 97.56 96 ALA A N 1
ATOM 648 C CA . ALA A 1 96 ? -7.121 -4.891 13.315 1.00 97.56 96 ALA A CA 1
ATOM 649 C C . ALA A 1 96 ? -7.452 -3.636 14.149 1.00 97.56 96 ALA A C 1
ATOM 651 O O . ALA A 1 96 ? -6.935 -3.493 15.256 1.00 97.56 96 ALA A O 1
ATOM 652 N N . GLY A 1 97 ? -8.290 -2.721 13.643 1.00 97.19 97 GLY A N 1
ATOM 653 C CA . GLY A 1 97 ? -8.616 -1.465 14.323 1.00 97.19 97 GLY A CA 1
ATOM 654 C C . GLY A 1 97 ? -7.422 -0.513 14.451 1.00 97.19 97 GLY A C 1
ATOM 655 O O . GLY A 1 97 ? -7.359 0.268 15.399 1.00 97.19 97 GLY A O 1
ATOM 656 N N . VAL A 1 98 ? -6.462 -0.586 13.524 1.00 97.38 98 VAL A N 1
ATOM 657 C CA . VAL A 1 98 ? -5.253 0.252 13.513 1.00 97.38 98 VAL A CA 1
ATOM 658 C C . VAL A 1 98 ? -5.209 1.140 12.274 1.00 97.38 98 VAL A C 1
ATOM 660 O O . VAL A 1 98 ? -5.797 0.832 11.239 1.00 97.38 98 VAL A O 1
ATOM 663 N N . GLN A 1 99 ? -4.481 2.253 12.362 1.00 96.06 99 GLN A N 1
ATOM 664 C CA . GLN A 1 99 ? -4.258 3.134 11.218 1.00 96.06 99 GLN A CA 1
ATOM 665 C C . GLN A 1 99 ? -3.444 2.396 10.136 1.00 96.06 99 GLN A C 1
ATOM 667 O O . GLN A 1 99 ? -2.354 1.906 10.445 1.00 96.06 99 GLN A O 1
ATOM 672 N N . PRO A 1 100 ? -3.907 2.325 8.873 1.00 95.38 100 PRO A N 1
ATOM 673 C CA . PRO A 1 100 ? -3.093 1.811 7.776 1.00 95.38 100 PRO A CA 1
ATOM 674 C C . PRO A 1 100 ? -1.844 2.667 7.572 1.00 95.38 100 PRO A C 1
ATOM 676 O O . PRO A 1 100 ? -1.918 3.896 7.522 1.00 95.38 100 PRO A O 1
ATOM 679 N N . MET A 1 101 ? -0.699 2.000 7.429 1.00 95.44 101 MET A N 1
ATOM 680 C CA . MET A 1 101 ? 0.613 2.626 7.278 1.00 95.44 101 MET A CA 1
ATOM 681 C C . MET A 1 101 ? 1.206 2.277 5.917 1.00 95.44 101 MET A C 1
ATOM 683 O O . MET A 1 101 ? 1.117 1.141 5.453 1.00 95.44 101 MET A O 1
ATOM 687 N N . CYS A 1 102 ? 1.848 3.250 5.281 1.00 94.75 102 CYS A N 1
ATOM 688 C CA . CYS A 1 102 ? 2.559 3.036 4.032 1.00 94.75 102 CYS A CA 1
ATOM 689 C C . CYS A 1 102 ? 3.787 2.149 4.243 1.00 94.75 102 CYS A C 1
ATOM 691 O O . CYS A 1 102 ? 4.665 2.470 5.047 1.00 94.75 102 CYS A O 1
ATOM 693 N N . ALA A 1 103 ? 3.898 1.085 3.448 1.00 90.06 103 ALA A N 1
ATOM 694 C CA . ALA A 1 103 ? 5.001 0.128 3.527 1.00 90.06 103 ALA A CA 1
ATOM 695 C C . ALA A 1 103 ? 6.386 0.726 3.196 1.00 90.06 103 ALA A C 1
ATOM 697 O O . ALA A 1 103 ? 7.403 0.128 3.531 1.00 90.06 103 ALA A O 1
ATOM 698 N N . PHE A 1 104 ? 6.441 1.896 2.550 1.00 93.25 104 PHE A N 1
ATOM 699 C CA . PHE A 1 104 ? 7.695 2.519 2.107 1.00 93.25 104 PHE A CA 1
ATOM 700 C C . PHE A 1 104 ? 8.240 3.568 3.079 1.00 93.25 104 PHE A C 1
ATOM 702 O O . PHE A 1 104 ? 9.451 3.698 3.223 1.00 93.25 104 PHE A O 1
ATOM 709 N N . CYS A 1 105 ? 7.366 4.339 3.731 1.00 94.44 105 CYS A N 1
ATOM 710 C CA . CYS A 1 105 ? 7.775 5.457 4.592 1.00 94.44 105 CYS A CA 1
ATOM 711 C C . CYS A 1 105 ? 7.200 5.406 6.010 1.00 94.44 105 CYS A C 1
ATOM 713 O O . CYS A 1 105 ? 7.501 6.288 6.814 1.00 94.44 105 CYS A O 1
ATOM 715 N N . GLY A 1 106 ? 6.340 4.429 6.311 1.00 93.00 106 GLY A N 1
ATOM 716 C CA . GLY A 1 106 ? 5.692 4.294 7.613 1.00 93.00 106 GLY A CA 1
ATOM 717 C C . GLY A 1 106 ? 4.753 5.446 7.977 1.00 93.00 106 GLY A C 1
ATOM 718 O O . GLY A 1 106 ? 4.382 5.565 9.137 1.00 93.00 106 GLY A O 1
ATOM 719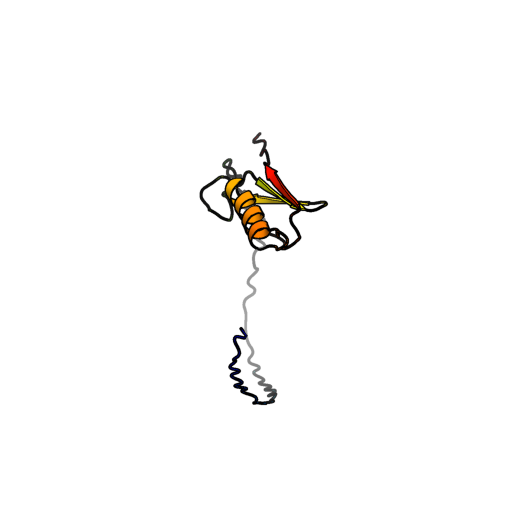 N N . GLN A 1 107 ? 4.382 6.319 7.036 1.00 95.50 107 GLN A N 1
ATOM 720 C CA . GLN A 1 107 ? 3.386 7.367 7.279 1.00 95.50 107 GLN A CA 1
ATOM 721 C C . GLN A 1 107 ? 1.964 6.805 7.139 1.00 95.50 107 GLN A C 1
ATOM 723 O O . GLN A 1 107 ? 1.777 5.860 6.365 1.00 95.50 107 GLN A O 1
ATOM 728 N N . PRO A 1 108 ? 0.960 7.391 7.819 1.00 96.38 108 PRO A N 1
ATOM 729 C CA . PRO A 1 108 ? -0.438 7.020 7.634 1.00 96.38 108 PRO A CA 1
ATOM 730 C C . PRO A 1 108 ? -0.837 7.072 6.157 1.00 96.38 108 PRO A C 1
ATOM 732 O O . PRO A 1 108 ? -0.672 8.097 5.491 1.00 96.38 108 PRO A O 1
ATOM 735 N N . ALA A 1 109 ? -1.337 5.952 5.645 1.00 95.88 109 ALA A N 1
ATOM 736 C CA . ALA A 1 109 ? -1.904 5.865 4.311 1.00 95.88 109 ALA A CA 1
ATOM 737 C C . ALA A 1 109 ? -3.395 6.212 4.383 1.00 95.88 109 ALA A C 1
ATOM 739 O O . ALA A 1 109 ? -4.131 5.660 5.195 1.00 95.88 109 ALA A O 1
ATOM 740 N N . GLU A 1 110 ? -3.846 7.125 3.529 1.00 96.06 110 GLU A N 1
ATOM 741 C CA . GLU A 1 110 ? -5.258 7.514 3.446 1.00 96.06 110 GLU A CA 1
ATOM 742 C C . GLU A 1 110 ? -6.038 6.547 2.556 1.00 96.06 110 GLU A C 1
ATOM 744 O O . GLU A 1 110 ? -7.183 6.204 2.837 1.00 96.06 110 GLU A O 1
ATOM 749 N N . ARG A 1 111 ? -5.407 6.113 1.462 1.00 95.88 111 ARG A N 1
ATOM 750 C CA . ARG A 1 111 ? -5.982 5.197 0.476 1.00 95.88 111 ARG A CA 1
ATOM 751 C C . ARG A 1 111 ? -4.907 4.606 -0.424 1.00 95.88 111 ARG A C 1
ATOM 753 O O . ARG A 1 111 ? -3.795 5.129 -0.519 1.00 95.88 111 ARG A O 1
ATOM 760 N N . VAL A 1 112 ? -5.286 3.564 -1.147 1.00 96.94 112 VAL A N 1
ATOM 761 C CA . VAL A 1 112 ? -4.524 3.022 -2.272 1.00 96.94 112 VAL A CA 1
ATOM 762 C C . VAL A 1 112 ? -5.081 3.628 -3.554 1.00 96.94 112 VAL A C 1
ATOM 764 O O . VAL A 1 112 ? -6.292 3.799 -3.698 1.00 96.94 112 VAL A O 1
ATOM 767 N N . VAL A 1 113 ? -4.199 4.015 -4.471 1.00 95.62 113 VAL A N 1
ATOM 768 C CA . VAL A 1 113 ? -4.585 4.581 -5.769 1.00 95.62 113 VAL A CA 1
ATOM 769 C C . VAL A 1 113 ? -3.940 3.795 -6.898 1.00 95.62 113 VAL A C 1
ATOM 771 O O . VAL A 1 113 ? -2.755 3.461 -6.826 1.00 95.62 113 VAL A O 1
ATOM 774 N N . LYS A 1 114 ? -4.712 3.539 -7.958 1.00 94.19 114 LYS A N 1
ATOM 775 C CA . LYS A 1 114 ? -4.183 2.984 -9.203 1.00 94.19 114 LYS A CA 1
ATOM 776 C C . LYS A 1 114 ? -3.362 4.046 -9.923 1.00 94.19 114 LYS A C 1
ATOM 778 O O . LYS A 1 114 ? -3.773 5.203 -10.021 1.00 94.19 114 LYS A O 1
ATOM 783 N N . VAL A 1 115 ? -2.208 3.646 -10.432 1.00 89.25 115 VAL A N 1
ATOM 784 C CA . VAL A 1 115 ? -1.285 4.508 -11.156 1.00 89.25 115 VAL A CA 1
ATOM 785 C C . VAL A 1 115 ? -1.170 4.000 -12.581 1.00 89.25 115 VAL A C 1
ATOM 787 O O . VAL A 1 115 ? -0.717 2.886 -12.836 1.00 89.25 115 VAL A O 1
ATOM 790 N N . HIS A 1 116 ? -1.564 4.843 -13.527 1.00 79.75 116 HIS A N 1
ATOM 791 C CA . HIS A 1 116 ? -1.318 4.585 -14.934 1.00 79.75 116 HIS A CA 1
ATOM 792 C C . HIS A 1 116 ? 0.117 4.995 -15.257 1.00 79.75 116 HIS A C 1
ATOM 794 O O . HIS A 1 116 ? 0.443 6.180 -15.291 1.00 79.75 116 HIS A O 1
ATOM 800 N N . VAL A 1 117 ? 0.981 4.010 -15.480 1.00 66.81 117 VAL A N 1
ATOM 801 C CA . VAL A 1 117 ? 2.273 4.247 -16.122 1.00 66.81 117 VAL A CA 1
ATOM 802 C C . VAL A 1 117 ? 2.021 4.440 -17.615 1.00 66.81 117 VAL A C 1
ATOM 804 O O . VAL A 1 117 ? 1.767 3.478 -18.335 1.00 66.81 117 VAL A O 1
ATOM 807 N N . CYS A 1 118 ? 2.036 5.694 -18.074 1.00 57.62 118 CYS A N 1
ATOM 808 C CA . CYS A 1 118 ? 2.128 5.990 -19.499 1.00 57.62 118 CYS A CA 1
ATOM 809 C C . CYS A 1 118 ? 3.500 5.505 -19.975 1.00 57.62 118 CYS A C 1
ATOM 811 O O . CYS A 1 118 ? 4.528 5.987 -19.499 1.00 57.62 118 CYS A O 1
ATOM 813 N N . VAL A 1 119 ? 3.504 4.503 -20.847 1.00 59.62 119 VAL A N 1
ATOM 814 C CA . VAL A 1 119 ? 4.708 4.037 -21.533 1.00 59.62 119 VAL A CA 1
ATOM 815 C C . VAL A 1 119 ? 4.694 4.723 -22.898 1.00 59.62 119 VAL A C 1
ATOM 817 O O . VAL A 1 119 ? 3.820 4.411 -23.705 1.00 59.62 119 VAL A O 1
ATOM 820 N N . ASP A 1 120 ? 5.573 5.712 -23.089 1.00 53.69 120 ASP A N 1
ATOM 821 C CA . ASP A 1 120 ? 5.817 6.382 -24.380 1.00 53.69 120 ASP A CA 1
ATOM 822 C C . ASP A 1 120 ? 6.474 5.442 -25.406 1.00 53.69 120 ASP A C 1
ATOM 824 O O . ASP A 1 120 ? 7.319 4.604 -24.997 1.00 53.69 120 ASP A O 1
#

Radius of gyration: 29.33 Å; Cα contacts (8 Å, |Δ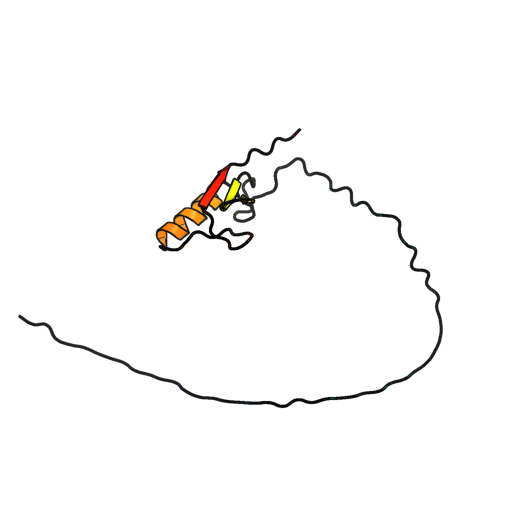i|>4): 121; chains: 1; bounding box: 88×33×67 Å

Mean predicted aligned error: 18.47 Å

pLDDT: mean 73.22, std 22.18, range [36.94, 97.62]

Secondary structure (DSSP, 8-state):
-----------------------------------------------------SSPPBPTTTSSSB--EEEEETTEEEEEE-HHHHHHHHHHHHHTTS--B-TTT-PBP-EEEE------

Solvent-accessible surface area (backbone atoms only — not comparable to full-atom values): 8323 Å² total; per-residue (Å²): 137,88,87,82,87,89,84,87,84,89,80,87,84,84,87,85,86,85,80,86,83,90,80,90,77,91,81,90,80,91,80,87,85,81,89,77,93,72,80,77,73,79,74,78,76,85,72,74,73,73,75,74,67,90,62,76,56,59,7,78,80,77,68,75,47,53,32,41,10,23,36,30,34,103,87,50,71,54,70,39,26,23,60,70,63,40,50,49,49,46,52,51,19,58,75,69,75,44,82,30,57,27,92,87,77,68,45,67,35,79,45,69,43,82,48,85,81,84,80,132

Sequence (120 aa):
MQHQGGNASNSGIRSQAGGAPSTSGSGGGASTSRGTTSTRARAPGARSGRVRSNRPPECSICLAAPADAGFMHARSLHQGVCMECGDAVMAHAAAAGVQPMCAFCGQPAERVVKVHVCVD

Organism: NCBI:txid1034604

Foldseek 3Di:
DDDDDDDDDDDDDDDDDDDDDDDDDDDDDDDDDDDDPDPPPPPPDPPVPPPPPLAAAAAPPPSPHHQQKFFDDPPDTDTRHDPVVQVVQVVVCVVVVHFRAGPPPRHGGPGMDGHDDDRD

Nearest PDB structures (foldseek):
  5mnj-assembly1_C  TM=8.941E-01  e=4.158E-04  Homo sapiens
  6sqo-assembly1_D  TM=8.885E-01  e=5.081E-04  Homo sapiens
  6sqp-assembly1_B  TM=8.839E-01  e=5.808E-04  Felis catus
  6sqr-assembly1_D  TM=8.691E-01  e=7.097E-04  Felis catus
  6sqs-assembly1_D  TM=8.712E-01  e=2.702E-03  Felis catus